Protein AF-X1DYG9-F1 (afdb_monomer_lite)

Secondary structure (DSSP, 8-state):
-HHHHHHHSS-TTTS-TTTT--EEE-TTS-EEE-TT-SEEEEEEEEEEEE-SSSEEEEEEEEEEEE----PPPPHHHHHHH--

Organism: NCBI:txid412755

Sequence (83 aa):
MKFIGRFGFKSGIDEDKFKGVNYKIGVTGLPIIMENTLAFIEAEVLMEMDAGTHTLFVGKVVEAENIKKAKPLTYDYYHQIKK

Radius of gyration: 14.89 Å; chains: 1; bounding box: 32×38×32 Å

pLDDT: mean 95.12, std 6.79, range [55.47, 98.62]

Structure (mmCIF, N/CA/C/O backbone):
data_AF-X1DYG9-F1
#
_entry.id   AF-X1DYG9-F1
#
loop_
_atom_site.group_PDB
_atom_site.id
_atom_site.type_symbol
_atom_site.label_atom_id
_atom_site.label_alt_id
_atom_site.label_comp_id
_atom_site.label_asym_id
_atom_site.label_entity_id
_atom_site.label_seq_id
_atom_site.pdbx_PDB_ins_code
_atom_site.Cartn_x
_atom_site.Cartn_y
_atom_site.Cartn_z
_atom_site.occupancy
_atom_site.B_iso_or_equiv
_atom_site.auth_seq_id
_atom_site.auth_comp_id
_atom_site.auth_asym_id
_atom_site.auth_atom_id
_atom_site.pdbx_PDB_model_num
ATOM 1 N N . MET A 1 1 ? 1.936 18.426 -0.034 1.00 62.38 1 MET A N 1
ATOM 2 C CA . MET A 1 1 ? 2.454 17.521 -1.093 1.00 62.38 1 MET A CA 1
ATOM 3 C C . MET A 1 1 ? 3.688 16.697 -0.716 1.00 62.38 1 MET A C 1
ATOM 5 O O . MET A 1 1 ? 3.912 15.685 -1.368 1.00 62.38 1 MET A O 1
ATOM 9 N N . LYS A 1 2 ? 4.475 17.061 0.315 1.00 83.38 2 LYS A N 1
ATOM 10 C CA . LYS A 1 2 ? 5.698 16.318 0.693 1.00 83.38 2 LYS A CA 1
ATOM 11 C C . LYS A 1 2 ? 5.454 14.825 0.988 1.00 83.38 2 LYS A C 1
ATOM 13 O O . LYS A 1 2 ? 6.250 13.997 0.566 1.00 83.38 2 LYS A O 1
ATOM 18 N N . PHE A 1 3 ? 4.330 14.487 1.628 1.00 92.69 3 PHE A N 1
ATOM 19 C CA . PHE A 1 3 ? 3.988 13.101 1.971 1.00 92.69 3 PHE A CA 1
ATOM 20 C C . PHE A 1 3 ? 3.733 12.219 0.736 1.00 92.69 3 PHE A C 1
ATOM 22 O O . PHE A 1 3 ? 4.371 11.185 0.587 1.00 92.69 3 PHE A O 1
ATOM 29 N N . ILE A 1 4 ? 2.888 12.662 -0.207 1.00 94.00 4 ILE A N 1
ATOM 30 C CA . ILE A 1 4 ? 2.645 11.931 -1.468 1.00 94.00 4 ILE 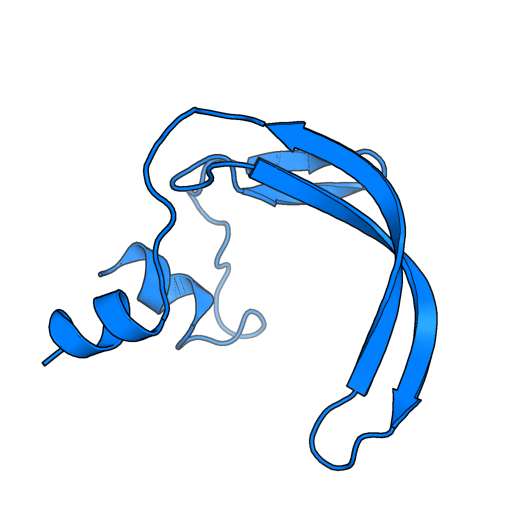A CA 1
ATOM 31 C C . ILE A 1 4 ? 3.951 11.769 -2.252 1.00 94.00 4 ILE A C 1
ATOM 33 O O . ILE A 1 4 ? 4.244 10.684 -2.743 1.00 94.00 4 ILE A O 1
ATOM 37 N N . GLY A 1 5 ? 4.765 12.827 -2.345 1.00 92.88 5 GLY A N 1
ATOM 38 C CA . GLY A 1 5 ? 6.003 12.764 -3.119 1.00 92.88 5 GLY A CA 1
ATOM 39 C C . GLY A 1 5 ? 7.033 11.775 -2.570 1.00 92.88 5 GLY A C 1
ATOM 40 O O . GLY A 1 5 ? 7.712 11.115 -3.351 1.00 92.88 5 GLY A O 1
ATOM 41 N N . ARG A 1 6 ? 7.090 11.608 -1.243 1.00 93.62 6 ARG A N 1
ATOM 42 C CA . ARG A 1 6 ? 7.923 10.596 -0.579 1.00 93.62 6 ARG A CA 1
ATOM 43 C C . ARG A 1 6 ? 7.614 9.177 -1.060 1.00 93.62 6 ARG A C 1
ATOM 45 O O . ARG A 1 6 ? 8.535 8.411 -1.324 1.00 93.62 6 ARG A O 1
ATOM 52 N N . PHE A 1 7 ? 6.333 8.835 -1.189 1.00 94.88 7 PHE A N 1
ATOM 53 C CA . PHE A 1 7 ? 5.916 7.490 -1.584 1.00 94.88 7 PHE A CA 1
ATOM 54 C C . PHE A 1 7 ? 5.788 7.309 -3.102 1.00 94.88 7 PHE A C 1
ATOM 56 O O . PHE A 1 7 ? 6.008 6.197 -3.576 1.00 94.88 7 PHE A O 1
ATOM 63 N N . GLY A 1 8 ? 5.516 8.381 -3.855 1.00 93.62 8 GLY A N 1
ATOM 64 C CA . GLY A 1 8 ? 5.226 8.327 -5.293 1.00 93.62 8 GLY A CA 1
ATOM 65 C C . GLY A 1 8 ? 6.353 8.726 -6.257 1.00 93.62 8 GLY A C 1
ATOM 66 O O . GLY A 1 8 ? 6.222 8.433 -7.438 1.00 93.62 8 GLY A O 1
ATOM 67 N N . PHE A 1 9 ? 7.436 9.382 -5.809 1.00 94.00 9 PHE A N 1
ATOM 68 C CA . PHE A 1 9 ? 8.517 9.864 -6.704 1.00 94.00 9 PHE A CA 1
ATOM 69 C C . PHE A 1 9 ? 9.931 9.439 -6.292 1.00 94.00 9 PHE A C 1
ATOM 71 O O . PHE A 1 9 ? 10.907 9.950 -6.832 1.00 94.00 9 PHE A O 1
ATOM 78 N N . LYS A 1 10 ? 10.057 8.533 -5.322 1.00 93.62 10 LYS A N 1
ATOM 79 C CA . LYS A 1 10 ? 11.347 8.018 -4.849 1.00 93.62 10 LYS A CA 1
ATOM 80 C C . LYS A 1 10 ? 11.341 6.498 -4.861 1.00 93.62 10 LYS A C 1
ATOM 82 O O . LYS A 1 10 ? 10.277 5.907 -4.676 1.00 93.62 10 LYS A O 1
ATOM 87 N N . SER A 1 11 ? 12.490 5.858 -5.050 1.00 95.25 11 SER A N 1
ATOM 88 C CA . SER A 1 11 ? 12.617 4.406 -4.880 1.00 95.25 11 SER A CA 1
ATOM 89 C C . SER A 1 11 ? 12.783 4.059 -3.401 1.00 95.25 11 SER A C 1
ATOM 91 O O . SER A 1 11 ? 13.423 4.799 -2.662 1.00 95.25 11 SER A O 1
ATOM 93 N N . GLY A 1 12 ? 12.199 2.941 -2.960 1.00 93.56 12 GLY A N 1
ATOM 94 C CA . GLY A 1 12 ? 12.443 2.410 -1.610 1.00 93.56 12 GLY A CA 1
ATOM 95 C C . GLY A 1 12 ? 13.825 1.766 -1.454 1.00 93.56 12 GLY A C 1
ATOM 96 O O . GLY A 1 12 ? 14.242 1.494 -0.337 1.00 93.56 12 GLY A O 1
ATOM 97 N N . ILE A 1 13 ? 14.522 1.531 -2.572 1.00 94.81 13 ILE A N 1
ATOM 98 C CA . ILE A 1 13 ? 15.905 1.041 -2.590 1.00 94.81 13 ILE A CA 1
ATOM 99 C C . ILE A 1 13 ? 16.862 2.157 -2.155 1.00 94.81 13 ILE A C 1
ATOM 101 O O . ILE A 1 13 ? 17.761 1.920 -1.356 1.00 94.81 13 ILE A O 1
ATOM 105 N N . ASP A 1 14 ? 16.639 3.374 -2.657 1.00 95.19 14 ASP A N 1
ATOM 106 C CA . ASP A 1 14 ? 17.542 4.509 -2.434 1.00 95.19 14 ASP A CA 1
ATOM 107 C C . ASP A 1 14 ? 17.229 5.267 -1.137 1.00 95.19 14 ASP A C 1
ATOM 109 O O . ASP A 1 14 ? 18.108 5.890 -0.542 1.00 95.19 14 ASP A O 1
ATOM 113 N N . GLU A 1 15 ? 15.970 5.242 -0.691 1.00 95.06 15 GLU A N 1
ATOM 114 C CA . GLU A 1 15 ? 15.530 5.958 0.503 1.00 95.06 15 GLU A CA 1
ATOM 115 C C . GLU A 1 15 ? 14.599 5.124 1.384 1.00 95.06 15 GLU A C 1
ATOM 117 O O . GLU A 1 15 ? 13.602 4.562 0.925 1.00 95.06 15 GLU A O 1
ATOM 122 N N . ASP A 1 16 ? 14.847 5.171 2.697 1.00 95.31 16 ASP A N 1
ATOM 123 C CA . ASP A 1 16 ? 13.883 4.710 3.693 1.00 95.31 16 ASP A CA 1
ATOM 124 C C . ASP A 1 16 ? 12.680 5.670 3.745 1.00 95.31 16 ASP A C 1
ATOM 126 O O . ASP A 1 16 ? 12.667 6.709 4.423 1.00 95.31 16 ASP A O 1
ATOM 130 N N . LYS A 1 17 ? 11.636 5.299 2.998 1.00 95.56 17 LYS A N 1
ATOM 131 C CA . LYS A 1 17 ? 10.365 6.028 2.925 1.00 95.56 17 LYS A CA 1
ATOM 132 C C . LYS A 1 17 ? 9.601 6.036 4.250 1.00 95.56 17 LYS A C 1
ATOM 134 O O . LYS A 1 17 ? 8.808 6.953 4.466 1.00 95.56 17 LYS A O 1
ATOM 139 N N . PHE A 1 18 ? 9.834 5.058 5.124 1.00 95.44 18 PHE A N 1
ATOM 140 C CA . PHE A 1 18 ? 9.125 4.903 6.394 1.00 95.44 18 PHE A CA 1
ATOM 141 C C . PHE A 1 18 ? 9.803 5.652 7.543 1.00 95.44 18 PHE A C 1
ATOM 143 O O . PHE A 1 18 ? 9.171 5.881 8.574 1.00 95.44 18 PHE A O 1
ATOM 150 N N . LYS A 1 19 ? 11.048 6.114 7.370 1.00 95.44 19 LYS A N 1
ATOM 151 C CA . LYS A 1 19 ? 11.770 6.895 8.383 1.00 95.44 19 LYS A CA 1
ATOM 152 C C . LYS A 1 19 ? 10.952 8.092 8.883 1.00 95.44 19 LYS A C 1
ATOM 154 O O . LYS A 1 19 ? 10.711 9.055 8.149 1.00 95.44 19 LYS A O 1
ATOM 159 N N . GLY A 1 20 ? 10.558 8.062 10.154 1.00 94.44 20 GLY A N 1
ATOM 160 C CA . GLY A 1 20 ? 9.757 9.121 10.778 1.00 94.44 20 GLY A CA 1
ATOM 161 C C . GLY A 1 20 ? 8.310 9.213 10.273 1.00 94.44 20 GLY A C 1
ATOM 162 O O . GLY A 1 20 ? 7.683 10.248 10.466 1.00 94.44 20 GLY A O 1
ATOM 163 N N . VAL A 1 21 ? 7.793 8.177 9.603 1.00 96.19 21 VAL A N 1
ATOM 164 C CA . VAL A 1 21 ? 6.365 8.021 9.286 1.00 96.19 21 VAL A CA 1
ATOM 165 C C . VAL A 1 21 ? 5.725 7.155 10.362 1.00 96.19 21 VAL A C 1
ATOM 167 O O . VAL A 1 21 ? 6.284 6.131 10.743 1.00 96.19 21 VAL A O 1
ATOM 170 N N . ASN A 1 22 ? 4.542 7.543 10.837 1.00 96.06 22 ASN A N 1
ATOM 171 C CA . ASN A 1 22 ? 3.786 6.721 11.775 1.00 96.06 22 ASN A CA 1
ATOM 172 C C . ASN A 1 22 ? 3.129 5.534 11.047 1.00 96.06 22 ASN A C 1
ATOM 174 O O . ASN A 1 22 ? 2.270 5.737 10.180 1.00 96.06 22 ASN A O 1
ATOM 178 N N . TYR A 1 23 ? 3.510 4.313 11.417 1.00 97.75 23 TYR A N 1
ATOM 179 C CA . TYR A 1 23 ? 2.922 3.067 10.928 1.00 97.75 23 TYR A CA 1
ATOM 180 C C . TYR A 1 23 ? 2.761 2.055 12.071 1.00 97.75 23 TYR A C 1
ATOM 182 O O . TYR A 1 23 ? 3.481 2.120 13.067 1.00 97.75 23 TYR A O 1
ATOM 190 N N . LYS A 1 24 ? 1.827 1.110 11.919 1.00 97.06 24 LYS A N 1
ATOM 191 C CA . LYS A 1 24 ? 1.754 -0.111 12.741 1.00 97.06 24 LYS A CA 1
ATOM 192 C C . LYS A 1 24 ? 2.205 -1.319 11.920 1.00 97.06 24 LYS A C 1
ATOM 194 O O . LYS A 1 24 ? 2.201 -1.252 10.694 1.00 97.06 24 LYS A O 1
ATOM 199 N N . ILE A 1 25 ? 2.588 -2.406 12.579 1.00 98.31 25 ILE A N 1
ATOM 200 C CA . ILE A 1 25 ? 2.827 -3.690 11.909 1.00 98.31 25 ILE A CA 1
ATOM 201 C C . ILE A 1 25 ? 1.502 -4.452 11.854 1.00 98.31 25 ILE A C 1
ATOM 203 O O . ILE A 1 25 ? 0.849 -4.599 12.887 1.00 98.31 25 ILE A O 1
ATOM 207 N N . GLY A 1 26 ? 1.100 -4.859 10.650 1.00 98.00 26 GLY A N 1
ATOM 208 C CA . GLY A 1 26 ? -0.105 -5.646 10.393 1.00 98.00 26 GLY A CA 1
ATOM 209 C C . GLY A 1 26 ? 0.075 -7.138 10.662 1.00 98.00 26 GLY A C 1
ATOM 210 O O . GLY A 1 26 ? 1.165 -7.597 11.027 1.00 98.00 26 GLY A O 1
ATOM 211 N N . VAL A 1 27 ? -0.997 -7.908 10.476 1.00 98.31 27 VAL A N 1
ATOM 212 C CA . VAL A 1 27 ? -1.006 -9.353 10.759 1.00 98.31 27 VAL A CA 1
ATOM 213 C C . VAL A 1 27 ? -0.107 -10.156 9.818 1.00 98.31 27 VAL A C 1
ATOM 215 O O . VAL A 1 27 ? 0.345 -11.235 10.196 1.00 98.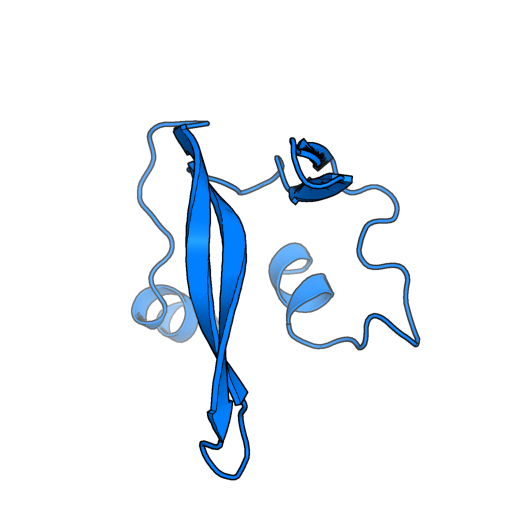31 27 VAL A O 1
ATOM 218 N N . THR A 1 28 ? 0.228 -9.631 8.634 1.00 97.81 28 THR A N 1
ATOM 219 C CA . THR A 1 28 ? 1.188 -10.249 7.703 1.00 97.81 28 THR A CA 1
ATOM 220 C C . THR A 1 28 ? 2.619 -9.754 7.919 1.00 97.81 28 THR A C 1
ATOM 222 O O . THR A 1 28 ? 3.498 -10.031 7.106 1.00 97.81 28 THR A O 1
ATOM 225 N N . GLY A 1 29 ? 2.877 -8.974 8.975 1.00 97.75 29 GLY A N 1
ATOM 226 C CA . GLY A 1 29 ? 4.193 -8.392 9.254 1.00 97.75 29 GLY A CA 1
ATOM 227 C C . GLY A 1 29 ? 4.547 -7.179 8.385 1.00 97.75 29 GLY A C 1
ATOM 228 O O . GLY A 1 29 ? 5.687 -6.715 8.425 1.00 97.75 29 GLY A O 1
ATOM 229 N N . LEU A 1 30 ? 3.595 -6.652 7.606 1.00 97.38 30 LEU A N 1
ATOM 230 C CA . LEU A 1 30 ? 3.811 -5.507 6.720 1.00 97.38 30 LEU A CA 1
ATOM 231 C C . LEU A 1 30 ? 3.479 -4.176 7.418 1.00 97.38 30 LEU A C 1
ATOM 233 O O . LEU A 1 30 ? 2.622 -4.129 8.304 1.00 97.38 30 LEU A O 1
ATOM 237 N N . PRO A 1 31 ? 4.141 -3.066 7.039 1.00 97.56 31 PRO A N 1
ATOM 238 C C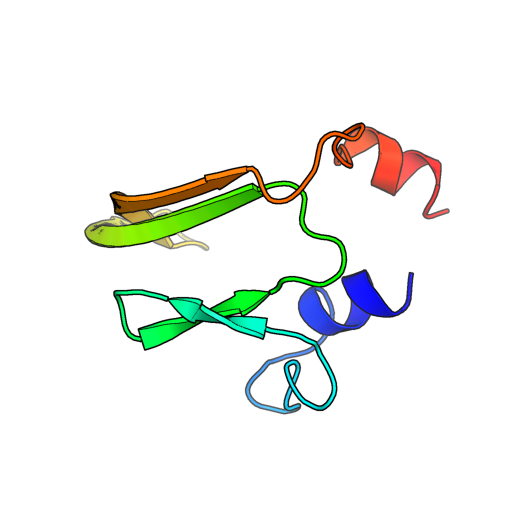A . PRO A 1 31 ? 3.858 -1.763 7.622 1.00 97.56 31 PRO A CA 1
ATOM 239 C C . PRO A 1 31 ? 2.542 -1.178 7.083 1.00 97.56 31 PRO A C 1
ATOM 241 O O . PRO A 1 31 ? 2.393 -0.929 5.887 1.00 97.56 31 PRO A O 1
ATOM 244 N N . ILE A 1 32 ? 1.619 -0.861 7.989 1.00 97.94 32 ILE A N 1
ATOM 245 C CA . ILE A 1 32 ? 0.372 -0.142 7.713 1.00 97.94 32 ILE A CA 1
ATOM 246 C C . ILE A 1 32 ? 0.565 1.323 8.098 1.00 97.94 32 ILE A C 1
ATOM 248 O O . ILE A 1 32 ? 0.648 1.670 9.278 1.00 97.94 32 ILE A O 1
ATOM 252 N N . ILE A 1 33 ? 0.633 2.202 7.098 1.00 97.38 33 ILE A N 1
ATOM 253 C CA . ILE A 1 33 ? 0.784 3.646 7.309 1.00 97.38 33 ILE A CA 1
ATOM 254 C C . ILE A 1 33 ? -0.477 4.199 7.983 1.00 97.38 33 ILE A C 1
ATOM 256 O O . ILE A 1 33 ? -1.577 4.086 7.442 1.00 97.38 33 ILE A O 1
ATOM 260 N N . MET A 1 34 ? -0.312 4.852 9.134 1.00 96.62 34 MET A N 1
ATOM 261 C CA . MET A 1 34 ? -1.418 5.439 9.902 1.00 96.62 34 MET A CA 1
ATOM 262 C C . MET A 1 34 ? -1.619 6.922 9.579 1.00 96.62 34 MET A C 1
ATOM 264 O O . MET A 1 34 ? -2.735 7.448 9.618 1.00 96.62 34 MET A O 1
ATOM 268 N N . GLU A 1 35 ? -0.535 7.623 9.247 1.00 95.06 35 GLU A N 1
ATOM 269 C CA . GLU A 1 35 ? -0.597 9.030 8.866 1.00 95.06 35 GLU A CA 1
ATOM 270 C C . GLU A 1 35 ? -1.293 9.201 7.506 1.00 95.06 35 GLU A C 1
ATOM 272 O O . GLU A 1 35 ? -0.982 8.507 6.547 1.00 95.06 35 GLU A O 1
ATOM 277 N N . ASN A 1 36 ? -2.221 10.155 7.393 1.00 95.12 36 ASN A N 1
ATOM 278 C CA . ASN A 1 36 ? -2.949 10.450 6.145 1.00 95.12 36 ASN A CA 1
ATOM 279 C C . ASN A 1 36 ? -3.786 9.288 5.557 1.00 95.12 36 ASN A C 1
ATOM 281 O O . ASN A 1 36 ? -4.308 9.423 4.453 1.00 95.12 36 ASN A O 1
ATOM 285 N N . THR A 1 37 ? -4.018 8.216 6.317 1.00 97.38 37 THR A N 1
ATOM 286 C CA . THR A 1 37 ? -4.823 7.054 5.900 1.00 97.38 37 THR A CA 1
ATOM 287 C C . THR A 1 37 ? -6.246 7.128 6.462 1.00 97.38 37 THR A C 1
ATOM 289 O O . THR A 1 37 ? -6.436 7.496 7.622 1.00 97.38 37 THR A O 1
ATOM 292 N N . LEU A 1 38 ? -7.259 6.812 5.645 1.00 98.38 38 LEU A N 1
ATOM 293 C CA . LEU A 1 38 ? -8.664 6.717 6.087 1.00 98.38 38 LEU A CA 1
ATOM 294 C C . LEU A 1 38 ? -9.049 5.296 6.497 1.00 98.38 38 LEU A C 1
ATOM 296 O O . LEU A 1 38 ? -9.740 5.109 7.493 1.00 98.38 38 LEU A O 1
ATOM 300 N N . ALA A 1 39 ? -8.578 4.320 5.731 1.00 98.31 39 ALA A N 1
ATOM 301 C CA . ALA A 1 39 ? -8.778 2.897 5.936 1.00 98.31 39 ALA A CA 1
ATOM 302 C C . ALA A 1 39 ? -7.591 2.140 5.329 1.00 98.31 39 ALA A C 1
ATOM 304 O O . ALA A 1 39 ? -6.914 2.679 4.447 1.00 98.31 39 ALA A O 1
ATOM 305 N N . PHE A 1 40 ? -7.360 0.910 5.777 1.00 98.31 40 PHE A N 1
ATOM 306 C CA . PHE A 1 40 ? -6.383 0.009 5.169 1.00 98.31 40 PHE A CA 1
ATOM 307 C C . PHE A 1 40 ? -7.019 -1.338 4.828 1.00 98.31 40 PHE A C 1
ATOM 309 O O . PHE A 1 40 ? -8.052 -1.715 5.383 1.00 98.31 40 PHE A O 1
ATOM 316 N N . ILE A 1 41 ? -6.368 -2.043 3.908 1.00 98.44 41 ILE A N 1
ATOM 317 C CA . ILE A 1 41 ? -6.644 -3.432 3.555 1.00 98.44 41 ILE A CA 1
ATOM 318 C C . ILE A 1 41 ? -5.289 -4.134 3.540 1.00 98.44 41 ILE A C 1
ATOM 320 O O . ILE A 1 41 ? -4.361 -3.663 2.883 1.00 98.44 41 ILE A O 1
ATOM 324 N N . GLU A 1 42 ? -5.184 -5.236 4.265 1.00 98.50 42 GLU A N 1
ATOM 325 C CA . GLU A 1 42 ? -4.028 -6.124 4.285 1.00 98.50 42 GLU A CA 1
ATOM 326 C C . GLU A 1 42 ? -4.426 -7.454 3.646 1.00 98.50 42 GLU A C 1
ATOM 328 O O . GLU A 1 42 ? -5.522 -7.977 3.887 1.00 98.50 42 GLU A O 1
ATOM 333 N N . ALA A 1 43 ? -3.566 -7.982 2.779 1.00 98.44 43 ALA A N 1
ATOM 334 C CA . ALA A 1 43 ? -3.889 -9.148 1.977 1.00 98.44 43 ALA A CA 1
ATOM 335 C C . ALA A 1 43 ? -2.676 -10.051 1.739 1.00 98.44 43 ALA A C 1
ATOM 337 O O . ALA A 1 43 ? -1.557 -9.574 1.563 1.00 98.44 43 ALA A O 1
ATOM 338 N N . GLU A 1 44 ? -2.935 -11.353 1.661 1.00 98.44 44 GLU A N 1
ATOM 339 C CA . GLU A 1 44 ? -1.977 -12.368 1.215 1.00 98.44 44 GLU A CA 1
ATOM 340 C C . GLU A 1 44 ? -2.152 -12.613 -0.288 1.00 98.44 44 GLU A C 1
ATOM 342 O O . GLU A 1 44 ? -3.280 -12.759 -0.765 1.00 98.44 44 GLU A O 1
ATOM 347 N N . VAL A 1 45 ? -1.058 -12.665 -1.052 1.00 98.31 45 VAL A N 1
ATOM 348 C CA . VAL A 1 45 ? -1.114 -12.908 -2.504 1.00 98.31 45 VAL A CA 1
ATOM 349 C C . VAL A 1 45 ? -1.598 -14.333 -2.772 1.00 98.31 45 VAL A C 1
ATOM 351 O O . VAL A 1 45 ? -0.979 -15.300 -2.337 1.00 98.31 45 VAL A O 1
ATOM 354 N N . LEU A 1 46 ? -2.698 -14.460 -3.514 1.00 98.38 46 LEU A N 1
ATOM 355 C CA . LEU A 1 46 ? -3.217 -15.744 -3.989 1.00 98.38 46 LEU A CA 1
ATOM 356 C C . LEU A 1 46 ? -2.728 -16.081 -5.394 1.00 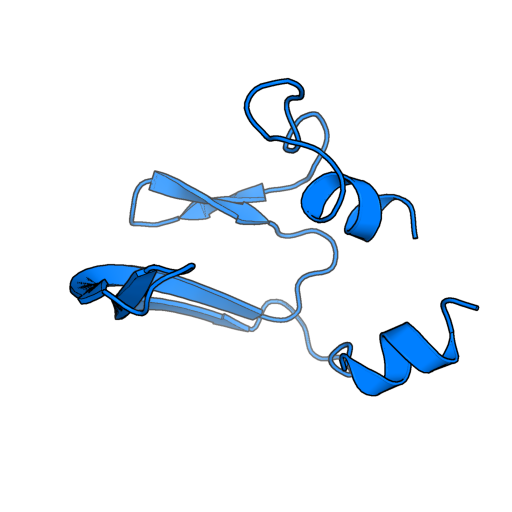98.38 46 LEU A C 1
ATOM 358 O O . LEU A 1 46 ? -2.501 -17.248 -5.703 1.00 98.38 46 LEU A O 1
ATOM 362 N N . MET A 1 47 ? -2.626 -15.073 -6.259 1.00 98.19 47 MET A N 1
ATOM 363 C CA . MET A 1 47 ? -2.176 -15.250 -7.637 1.00 98.19 47 MET A CA 1
ATOM 364 C C . MET A 1 47 ? -1.560 -13.969 -8.194 1.00 98.19 47 MET A C 1
ATOM 366 O O . MET A 1 47 ? -1.933 -12.856 -7.814 1.00 98.19 47 MET A O 1
ATOM 370 N N . GLU A 1 48 ? -0.652 -14.167 -9.142 1.00 98.50 48 GLU A N 1
ATOM 371 C CA . GLU A 1 48 ? 0.028 -13.129 -9.907 1.00 98.50 48 GLU A CA 1
ATOM 372 C C . GLU A 1 48 ? -0.298 -13.314 -11.390 1.00 98.50 48 GLU A C 1
ATOM 374 O O . GLU A 1 48 ? -0.398 -14.442 -11.878 1.00 98.50 48 GLU A O 1
ATOM 379 N N . MET A 1 49 ? -0.486 -12.213 -12.110 1.00 98.50 49 MET A N 1
ATOM 380 C CA . MET A 1 49 ? -0.796 -12.218 -13.537 1.00 98.50 49 MET A CA 1
ATOM 381 C C . MET A 1 49 ? 0.109 -11.223 -14.262 1.00 98.50 49 MET A C 1
ATOM 383 O O . MET A 1 49 ? 0.248 -10.076 -13.831 1.00 98.50 49 MET A O 1
ATOM 387 N N . ASP A 1 50 ? 0.696 -11.655 -15.377 1.00 97.94 50 ASP A N 1
ATOM 388 C CA . ASP A 1 50 ? 1.473 -10.790 -16.265 1.00 97.94 50 ASP A CA 1
ATOM 389 C C . ASP A 1 50 ? 0.542 -9.816 -17.012 1.00 97.94 50 ASP A C 1
ATOM 391 O O . ASP A 1 50 ? -0.434 -10.228 -17.644 1.00 97.94 50 ASP A O 1
ATOM 395 N N . ALA A 1 51 ? 0.840 -8.519 -16.919 1.00 97.81 51 ALA A N 1
ATOM 396 C CA . ALA A 1 51 ? 0.167 -7.440 -17.636 1.00 97.81 51 ALA A CA 1
ATOM 397 C C . ALA A 1 51 ? 1.167 -6.568 -18.429 1.00 97.81 51 ALA A C 1
ATOM 399 O O . ALA A 1 51 ? 0.960 -5.366 -18.626 1.00 97.81 51 ALA A O 1
ATOM 400 N N . GLY A 1 52 ? 2.275 -7.159 -18.885 1.00 97.81 52 GLY A N 1
ATOM 401 C CA . GLY A 1 52 ? 3.309 -6.537 -19.705 1.00 97.81 52 GLY A CA 1
ATOM 402 C C . GLY A 1 52 ? 4.253 -5.659 -18.890 1.00 97.81 52 GLY A C 1
ATOM 403 O O . GLY A 1 52 ? 5.320 -6.088 -18.469 1.00 97.81 52 GLY A O 1
ATOM 404 N N . THR A 1 53 ? 3.881 -4.396 -18.679 1.00 98.00 53 THR A N 1
ATOM 405 C CA . THR A 1 53 ? 4.704 -3.444 -17.904 1.00 98.00 53 THR A CA 1
ATOM 406 C C . THR A 1 53 ? 4.421 -3.494 -16.403 1.00 98.00 53 THR A C 1
ATOM 408 O O . THR A 1 53 ? 5.086 -2.810 -15.629 1.00 98.00 53 THR A O 1
ATOM 411 N N . HIS A 1 54 ? 3.417 -4.273 -15.999 1.00 97.88 54 HIS A N 1
ATOM 412 C CA . HIS A 1 54 ? 2.946 -4.407 -14.627 1.00 97.88 54 HIS A CA 1
ATOM 413 C C . HIS A 1 54 ? 2.680 -5.880 -14.308 1.00 97.88 54 HIS A C 1
ATOM 415 O O . HIS A 1 54 ? 2.353 -6.664 -15.197 1.00 97.88 54 HIS A O 1
ATOM 421 N N . THR A 1 55 ? 2.728 -6.216 -13.022 1.00 98.19 55 THR A N 1
ATOM 422 C CA . THR A 1 55 ? 2.190 -7.471 -12.488 1.00 98.19 55 THR A CA 1
ATOM 423 C C . THR A 1 55 ? 0.907 -7.159 -11.731 1.00 98.19 55 THR A C 1
ATOM 425 O O . THR A 1 55 ? 0.893 -6.284 -10.861 1.00 98.19 55 THR A O 1
ATOM 428 N N . LEU A 1 56 ? -0.179 -7.856 -12.058 1.00 98.31 56 LEU A N 1
ATOM 429 C CA . LEU A 1 56 ? -1.425 -7.781 -11.305 1.00 98.31 56 LEU A CA 1
ATOM 430 C C . LEU A 1 56 ? -1.413 -8.848 -10.208 1.00 98.31 56 LEU A C 1
ATOM 432 O O . LEU A 1 56 ? -1.249 -10.031 -10.491 1.00 98.31 56 LEU A O 1
ATOM 436 N N . PHE A 1 57 ? -1.634 -8.428 -8.966 1.00 98.44 57 PHE A N 1
ATOM 437 C CA . PHE A 1 57 ? -1.742 -9.317 -7.811 1.00 98.44 57 PHE A CA 1
ATOM 438 C C . PHE A 1 57 ? -3.206 -9.435 -7.385 1.00 98.44 57 PHE A C 1
ATOM 440 O O . PHE A 1 57 ? -3.876 -8.421 -7.180 1.00 98.44 57 PHE A O 1
ATOM 447 N N . VAL A 1 58 ? -3.697 -10.660 -7.200 1.00 98.38 58 VAL A N 1
ATOM 448 C CA . VAL A 1 58 ? -4.983 -10.916 -6.538 1.00 98.38 58 VAL A CA 1
ATOM 449 C C . VAL A 1 58 ? -4.695 -11.354 -5.110 1.00 98.38 58 VAL A C 1
ATOM 451 O O . VAL A 1 58 ? -4.030 -12.366 -4.884 1.00 98.38 58 VAL A O 1
ATOM 454 N N . GLY A 1 59 ? -5.188 -10.578 -4.146 1.00 98.25 59 GLY A N 1
ATOM 455 C CA . GLY A 1 59 ? -4.958 -10.809 -2.724 1.00 98.25 59 GLY A CA 1
ATOM 456 C C . GLY A 1 59 ? -6.199 -11.316 -1.989 1.00 98.25 59 GLY A C 1
ATOM 457 O O . GLY A 1 59 ? -7.306 -10.823 -2.208 1.00 98.25 59 GLY A O 1
ATOM 458 N N . LYS A 1 60 ? -6.010 -12.264 -1.070 1.00 98.50 60 LYS A N 1
ATOM 459 C CA . LYS A 1 60 ? -6.990 -12.624 -0.042 1.00 98.50 60 LYS A CA 1
ATOM 460 C C . LYS A 1 60 ? -6.893 -11.619 1.093 1.00 98.50 60 LYS A C 1
ATOM 462 O O . LYS A 1 60 ? -5.861 -11.555 1.750 1.00 98.50 60 LYS A O 1
ATOM 467 N N . VAL A 1 61 ? -7.962 -10.872 1.349 1.00 98.50 61 VAL A N 1
ATOM 468 C CA . VAL A 1 61 ? -8.006 -9.943 2.486 1.00 98.50 61 VAL A CA 1
ATOM 469 C C . VAL A 1 61 ? -7.937 -10.732 3.792 1.00 98.50 61 VAL A C 1
ATOM 471 O O . VAL A 1 61 ? -8.755 -11.625 4.018 1.00 98.50 61 VAL A O 1
ATOM 474 N N . VAL A 1 62 ? -6.965 -10.393 4.636 1.00 98.62 62 VAL A N 1
ATOM 475 C CA . VAL A 1 62 ? -6.765 -11.004 5.961 1.00 98.62 62 VAL A CA 1
ATOM 476 C C . VAL A 1 62 ? -7.052 -10.031 7.099 1.00 98.62 62 VAL A C 1
ATOM 478 O O . VAL A 1 62 ? -7.466 -10.462 8.171 1.00 98.62 62 VAL A O 1
ATOM 481 N N . GLU A 1 63 ? -6.929 -8.726 6.853 1.00 98.50 63 GLU A N 1
ATOM 482 C CA . GLU A 1 63 ? -7.344 -7.678 7.783 1.00 98.50 63 GLU A CA 1
ATOM 483 C C . GLU A 1 63 ? -7.790 -6.428 7.011 1.00 98.50 63 GLU A C 1
ATOM 485 O O . GLU A 1 63 ? -7.279 -6.118 5.933 1.00 98.50 63 GLU A O 1
ATOM 490 N N . ALA A 1 64 ? -8.768 -5.701 7.549 1.00 98.25 64 ALA A N 1
ATOM 491 C CA . ALA A 1 64 ? -9.162 -4.390 7.051 1.00 98.25 64 ALA A CA 1
ATOM 492 C C . ALA A 1 64 ? -9.782 -3.569 8.183 1.00 98.25 64 ALA A C 1
ATOM 494 O O . ALA A 1 64 ? -10.514 -4.099 9.019 1.00 98.25 64 ALA A O 1
ATOM 495 N N . GLU A 1 65 ? -9.533 -2.262 8.188 1.00 98.25 65 GLU A N 1
ATOM 496 C CA . GLU A 1 65 ? -10.034 -1.374 9.238 1.00 98.25 65 GLU A CA 1
ATOM 497 C C . GLU A 1 65 ? -10.309 0.030 8.697 1.00 98.25 65 GLU A C 1
ATOM 499 O O . GLU A 1 65 ? -9.549 0.566 7.885 1.00 98.25 65 GLU A O 1
ATOM 504 N N . ASN A 1 66 ? -11.370 0.661 9.206 1.00 97.94 66 ASN A N 1
ATOM 505 C CA . ASN A 1 66 ? -11.618 2.088 9.030 1.00 97.94 66 ASN A CA 1
ATOM 506 C C . ASN A 1 66 ? -10.944 2.862 10.171 1.00 97.94 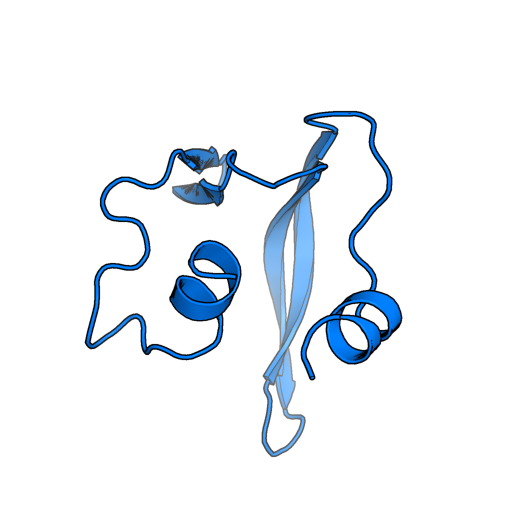66 ASN A C 1
ATOM 508 O O . ASN A 1 66 ? -11.440 2.855 11.294 1.00 97.94 66 ASN A O 1
ATOM 512 N N . ILE A 1 67 ? -9.858 3.575 9.873 1.00 96.94 67 ILE A N 1
ATOM 513 C CA . ILE A 1 67 ? -9.094 4.358 10.857 1.00 96.94 67 ILE A CA 1
ATOM 514 C C . ILE A 1 67 ? -9.834 5.653 11.211 1.00 96.94 67 ILE A C 1
ATOM 516 O O . ILE A 1 67 ? -9.882 6.062 12.369 1.00 96.94 67 ILE A O 1
ATOM 520 N N . L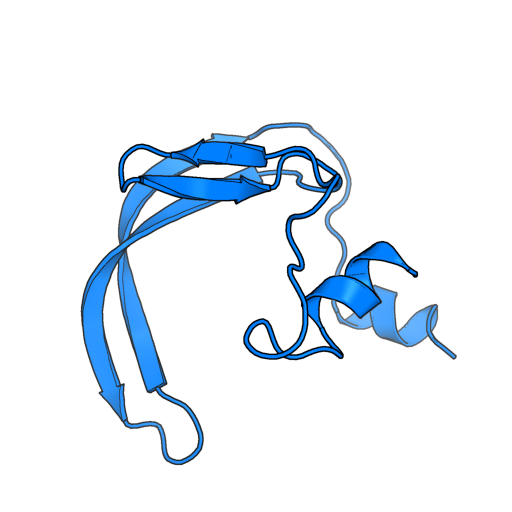YS A 1 68 ? -10.389 6.347 10.206 1.00 96.38 68 LYS A N 1
ATOM 521 C CA . LYS A 1 68 ? -11.111 7.611 10.412 1.00 96.38 68 LYS A CA 1
ATOM 522 C C . LYS A 1 68 ? -12.110 7.913 9.303 1.00 96.38 68 LYS A C 1
ATOM 524 O O . LYS A 1 68 ? -11.912 7.573 8.140 1.00 96.38 68 LYS A O 1
ATOM 529 N N . LYS A 1 69 ? -13.161 8.653 9.660 1.00 96.69 69 LYS A N 1
ATOM 530 C CA . LYS A 1 69 ? -14.181 9.133 8.722 1.00 96.69 69 LYS A CA 1
ATOM 531 C C . LYS A 1 69 ? -13.786 10.498 8.153 1.00 96.69 69 LYS A C 1
ATOM 533 O O . LYS A 1 69 ? -13.817 11.496 8.865 1.00 96.69 69 LYS A O 1
ATOM 538 N N . ALA A 1 70 ? -13.439 10.548 6.869 1.00 96.31 70 ALA A N 1
ATOM 539 C CA . ALA A 1 70 ? -13.234 11.790 6.119 1.00 96.31 70 ALA A CA 1
ATOM 540 C C . ALA A 1 70 ? -13.482 11.562 4.618 1.00 96.31 70 ALA A C 1
ATOM 542 O O . ALA A 1 70 ? -13.761 10.441 4.195 1.00 96.31 70 ALA A O 1
ATOM 543 N N . LYS A 1 71 ? -13.384 12.621 3.805 1.00 96.44 71 LYS A N 1
ATOM 544 C CA . LYS A 1 71 ? -13.495 12.521 2.343 1.00 96.44 71 LYS A CA 1
ATOM 545 C C . LYS A 1 71 ? -12.210 11.904 1.757 1.00 96.44 71 LYS A C 1
ATOM 547 O O . LYS A 1 71 ? -11.140 12.471 1.990 1.00 96.44 71 LYS A O 1
ATOM 552 N N . PRO A 1 72 ? -12.284 10.794 0.996 1.00 96.75 72 PRO A N 1
ATOM 553 C CA . PRO A 1 72 ? -11.121 10.228 0.320 1.00 96.75 72 PRO A CA 1
ATOM 554 C C . PRO A 1 72 ? -10.511 11.195 -0.691 1.00 96.75 72 PRO A C 1
ATOM 556 O O . PRO A 1 72 ? -11.218 11.939 -1.375 1.00 96.75 72 PRO A O 1
ATOM 559 N N . LEU A 1 73 ? -9.185 11.146 -0.805 1.00 95.25 73 LEU A N 1
ATOM 560 C CA . LEU A 1 73 ? -8.469 11.787 -1.896 1.00 95.25 73 LEU A CA 1
ATOM 561 C C . LEU A 1 73 ? -8.778 11.034 -3.195 1.00 95.25 73 LEU A C 1
ATOM 563 O O . LEU A 1 73 ? -8.479 9.847 -3.298 1.00 95.25 73 LEU A O 1
ATOM 567 N N . THR A 1 74 ? -9.347 11.716 -4.188 1.00 96.62 74 THR A N 1
ATOM 568 C CA . THR A 1 74 ? -9.512 11.155 -5.535 1.00 96.62 74 THR A CA 1
ATOM 569 C C . THR A 1 74 ? -8.331 11.538 -6.420 1.00 96.62 74 THR A C 1
ATOM 571 O O . THR A 1 74 ? -7.677 12.562 -6.204 1.00 96.62 74 THR A O 1
ATOM 574 N N . TYR A 1 75 ? -8.061 10.722 -7.440 1.00 94.06 75 TYR A N 1
ATOM 575 C CA . TYR A 1 75 ? -6.996 11.010 -8.400 1.00 94.06 75 TYR A CA 1
ATOM 576 C C . TYR A 1 75 ? -7.284 12.268 -9.235 1.00 94.06 75 TYR A C 1
ATOM 578 O O . TYR A 1 75 ? -6.385 13.073 -9.466 1.00 94.06 75 TYR A O 1
ATOM 586 N N . ASP A 1 76 ? -8.550 12.479 -9.601 1.00 96.19 76 ASP A N 1
ATOM 587 C CA . ASP A 1 76 ? -9.018 13.701 -10.266 1.00 96.19 76 ASP A CA 1
ATOM 588 C C . ASP A 1 76 ? -8.736 14.954 -9.418 1.00 96.19 76 ASP A C 1
ATOM 590 O O . ASP A 1 76 ? -8.075 15.887 -9.871 1.00 96.19 76 ASP A O 1
ATOM 594 N N . TYR A 1 77 ? -9.120 14.937 -8.137 1.00 94.50 77 TYR A N 1
ATOM 595 C CA . TYR A 1 77 ? -8.865 16.058 -7.230 1.00 94.50 77 TYR A CA 1
ATOM 596 C C . TYR A 1 77 ? -7.367 16.321 -7.030 1.00 94.50 77 TYR A C 1
ATOM 598 O O . TYR A 1 77 ? -6.935 17.472 -6.963 1.00 94.50 77 TYR A O 1
ATOM 606 N N . TYR A 1 78 ? -6.554 15.261 -6.957 1.00 93.38 78 TYR A N 1
ATOM 607 C CA . TYR A 1 78 ? -5.101 15.399 -6.889 1.00 93.38 78 TYR A CA 1
ATOM 608 C C . TYR A 1 78 ? -4.539 16.158 -8.100 1.00 93.38 78 TYR A C 1
ATOM 610 O O . TYR A 1 78 ? -3.737 17.068 -7.900 1.00 93.38 78 TYR A O 1
ATOM 618 N N . HIS A 1 79 ? -4.980 15.840 -9.322 1.00 91.75 79 HIS A N 1
ATOM 619 C CA . HIS A 1 79 ? -4.555 16.540 -10.543 1.00 91.75 79 HIS A CA 1
ATOM 620 C C . HIS A 1 79 ? -5.061 17.979 -10.630 1.00 91.75 79 HIS A C 1
ATOM 622 O O . HIS A 1 79 ? -4.336 18.852 -11.092 1.00 91.75 79 HIS A O 1
ATOM 628 N N . GLN A 1 80 ? -6.267 18.264 -10.137 1.00 91.81 80 GLN A N 1
ATOM 629 C CA . GLN A 1 80 ? -6.797 19.634 -10.115 1.00 91.81 80 GLN A CA 1
ATOM 630 C C . GLN A 1 80 ? -5.978 20.572 -9.214 1.00 91.81 80 GLN A C 1
ATOM 632 O O . GLN A 1 80 ? -5.837 21.758 -9.513 1.00 91.81 80 GLN A O 1
ATOM 637 N N . ILE A 1 81 ? -5.446 20.050 -8.104 1.00 87.50 81 ILE A N 1
ATOM 638 C CA . ILE A 1 81 ? -4.675 20.835 -7.127 1.00 87.50 81 ILE A CA 1
ATOM 639 C C . ILE A 1 81 ? -3.184 20.855 -7.443 1.00 87.50 81 ILE A C 1
ATOM 641 O O . ILE A 1 81 ? -2.528 21.876 -7.234 1.00 87.50 81 ILE A O 1
ATOM 645 N N . LYS A 1 82 ? -2.633 19.738 -7.924 1.00 71.75 82 LYS A N 1
ATOM 646 C CA . LYS A 1 82 ? -1.249 19.645 -8.383 1.00 71.75 82 LYS A CA 1
ATOM 647 C C . LYS A 1 82 ? -1.141 20.243 -9.791 1.00 71.75 82 LYS A C 1
ATOM 649 O O . LYS A 1 82 ? -1.042 19.505 -10.764 1.00 71.75 82 LYS A O 1
ATOM 654 N N . LYS A 1 83 ? -1.189 21.573 -9.886 1.00 55.47 83 LYS A N 1
ATOM 655 C CA . LYS A 1 83 ? -0.685 22.286 -11.069 1.00 55.47 83 LYS A CA 1
ATOM 656 C C . LYS A 1 83 ? 0.834 22.178 -11.153 1.00 55.47 83 LYS A C 1
ATOM 658 O O . LYS A 1 83 ? 1.480 22.188 -10.078 1.00 55.47 83 LYS A O 1
#

Foldseek 3Di:
DVLCCLVPVDDCVVDVSCVVFDWDQDPVRDTHGLPPDQKDWDFDFPDWDDPPVDIDTDTDTPDMDGNHDDDDDDPVNVVVVVD

InterPro domains:
  IPR002563 Flavin reductase like domain [PF01613] (4-76)
  IPR012349 FMN-binding split barrel [G3DSA:2.30.110.10] (1-83)